Protein AF-A0A7M3X281-F1 (afdb_monomer)

pLDDT: mean 80.98, std 9.71, range [52.19, 94.44]

Radius of gyration: 20.75 Å; Cα contacts (8 Å, |Δi|>4): 125; chains: 1; bounding box: 42×27×62 Å

Nearest PDB structures (foldseek):
  7b9s-assembly1_S  TM=4.148E-01  e=9.083E+00  Mycobacterium xenopi RIVM700367

Structure (mmCIF, N/CA/C/O backbone):
data_AF-A0A7M3X281-F1
#
_entry.id   AF-A0A7M3X281-F1
#
loop_
_atom_site.group_PDB
_atom_site.id
_atom_site.type_symbol
_atom_site.label_atom_id
_atom_site.label_alt_id
_atom_site.label_comp_id
_atom_site.label_asym_id
_atom_site.label_entity_id
_atom_site.label_seq_id
_atom_site.pdbx_PDB_ins_code
_atom_site.Cartn_x
_atom_site.Cartn_y
_atom_site.Cartn_z
_atom_site.occupancy
_atom_site.B_iso_or_equiv
_atom_site.auth_seq_id
_atom_site.auth_comp_id
_atom_site.auth_asym_id
_atom_site.auth_atom_id
_atom_site.pdbx_PDB_model_num
ATOM 1 N N . MET A 1 1 ? -16.047 -14.632 39.070 1.00 52.19 1 MET A N 1
ATOM 2 C CA . MET A 1 1 ? -14.973 -15.616 39.317 1.00 52.19 1 MET A CA 1
ATOM 3 C C . MET A 1 1 ? -13.674 -14.844 39.456 1.00 52.19 1 MET A C 1
ATOM 5 O O . MET A 1 1 ? -13.232 -14.261 38.476 1.00 52.19 1 MET A O 1
ATOM 9 N N . GLU A 1 2 ? -13.119 -14.743 40.663 1.00 58.47 2 GLU A N 1
ATOM 10 C CA . GLU A 1 2 ? -11.804 -14.122 40.860 1.00 58.47 2 GLU A CA 1
ATOM 11 C C . GLU A 1 2 ? -10.722 -15.086 40.363 1.00 58.47 2 GLU A C 1
ATOM 13 O O . GLU A 1 2 ? -10.470 -16.127 40.968 1.00 58.47 2 GLU A O 1
ATOM 18 N N . ILE A 1 3 ? -10.111 -14.772 39.219 1.00 62.22 3 ILE A N 1
ATOM 19 C CA . ILE A 1 3 ? -8.989 -15.546 38.685 1.00 62.22 3 ILE A CA 1
ATOM 20 C C . ILE A 1 3 ? -7.731 -15.084 39.425 1.00 62.22 3 ILE A C 1
ATOM 22 O O . ILE A 1 3 ? -7.112 -14.080 39.075 1.00 62.22 3 ILE A O 1
ATOM 26 N N . ARG A 1 4 ? -7.355 -15.809 40.480 1.00 65.50 4 ARG A N 1
ATOM 27 C CA . ARG A 1 4 ? -6.130 -15.550 41.245 1.00 65.50 4 ARG A CA 1
ATOM 28 C C . ARG A 1 4 ? -4.947 -16.227 40.545 1.00 65.50 4 ARG A C 1
ATOM 30 O O . ARG A 1 4 ? -4.559 -17.336 40.893 1.00 65.50 4 ARG A O 1
ATOM 37 N N . SER A 1 5 ? -4.416 -15.581 39.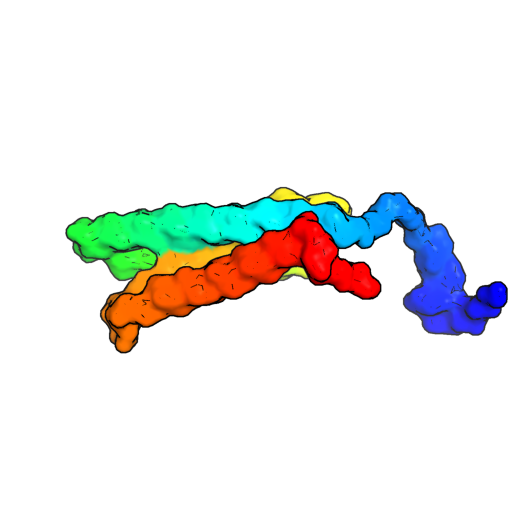507 1.00 67.25 5 SER A N 1
ATOM 38 C CA . SER A 1 5 ? -3.256 -16.068 38.749 1.00 67.25 5 SER A CA 1
ATOM 39 C C . SER A 1 5 ? -1.999 -15.269 39.095 1.00 67.25 5 SER A C 1
ATOM 41 O O . SER A 1 5 ? -2.018 -14.040 39.064 1.00 67.25 5 SER A O 1
ATOM 43 N N . SER A 1 6 ? -0.892 -15.960 39.390 1.00 77.62 6 SER A N 1
ATOM 44 C CA . SER A 1 6 ? 0.435 -15.345 39.581 1.00 77.62 6 SER A CA 1
ATOM 45 C C . SER A 1 6 ? 1.070 -14.864 38.269 1.00 77.62 6 SER A C 1
ATOM 47 O O . SER A 1 6 ? 2.150 -14.279 38.293 1.00 77.62 6 SER A O 1
ATOM 49 N N . ASN A 1 7 ? 0.427 -15.104 37.119 1.00 81.25 7 ASN A N 1
ATOM 50 C CA . ASN A 1 7 ? 0.897 -14.610 35.830 1.00 81.25 7 ASN A CA 1
ATOM 51 C C . ASN A 1 7 ? 0.572 -13.105 35.696 1.00 81.25 7 ASN A C 1
ATOM 53 O O . ASN A 1 7 ? -0.610 -12.750 35.677 1.00 81.25 7 ASN A O 1
ATOM 57 N N . PRO A 1 8 ? 1.578 -12.219 35.554 1.00 72.62 8 PRO A N 1
ATOM 58 C CA . PRO A 1 8 ? 1.375 -10.770 35.475 1.00 72.62 8 PRO A CA 1
ATOM 59 C C . PRO A 1 8 ? 0.463 -10.325 34.318 1.00 72.62 8 PRO A C 1
ATOM 61 O O . PRO A 1 8 ? -0.177 -9.283 34.435 1.00 72.62 8 PRO A O 1
ATOM 64 N N . VAL A 1 9 ? 0.338 -11.119 33.247 1.00 70.69 9 VAL A N 1
ATOM 65 C CA . VAL A 1 9 ? -0.564 -10.851 32.108 1.00 70.69 9 VAL A CA 1
ATOM 66 C C . VAL A 1 9 ? -2.012 -11.265 32.398 1.00 70.69 9 VAL A C 1
ATOM 68 O O . VAL A 1 9 ? -2.949 -10.649 31.904 1.00 70.69 9 VAL A O 1
ATOM 71 N N . LEU A 1 10 ? -2.222 -12.295 33.220 1.00 74.94 10 LEU A N 1
ATOM 72 C CA . LEU A 1 10 ? -3.559 -12.810 33.551 1.00 74.94 10 LEU A CA 1
ATOM 73 C C . LEU A 1 10 ? -4.084 -12.272 34.889 1.00 74.94 10 LEU A C 1
ATOM 75 O O . LEU A 1 10 ? -5.133 -12.705 35.363 1.00 74.94 10 LEU A O 1
ATOM 79 N N . ASN A 1 11 ? -3.359 -11.338 35.506 1.00 76.81 11 ASN A N 1
ATOM 80 C CA . ASN A 1 11 ? -3.724 -10.751 36.784 1.00 76.81 11 ASN A CA 1
ATOM 81 C C . ASN A 1 11 ? -4.925 -9.805 36.620 1.00 76.81 11 ASN A C 1
ATOM 83 O O . ASN A 1 11 ? -4.992 -9.003 35.692 1.00 76.81 11 ASN A O 1
ATOM 87 N N . GLN A 1 12 ? -5.856 -9.839 37.566 1.00 70.12 12 GLN A N 1
ATOM 88 C CA . GLN A 1 12 ? -7.033 -8.973 37.610 1.00 70.12 12 GLN A CA 1
ATOM 89 C C . GLN A 1 12 ? -6.675 -7.476 37.558 1.00 70.12 12 GLN A C 1
ATOM 91 O O . GLN A 1 12 ? -7.411 -6.699 36.958 1.00 70.12 12 GLN A O 1
ATOM 96 N N . LYS A 1 13 ? -5.505 -7.081 38.089 1.00 69.62 13 LYS A N 1
ATOM 97 C CA . LYS A 1 13 ? -4.972 -5.709 37.972 1.00 69.62 13 LYS A CA 1
ATOM 98 C C . LYS A 1 13 ? -4.649 -5.295 36.530 1.00 69.62 13 LYS A C 1
ATOM 100 O O . LYS A 1 13 ? -4.748 -4.118 36.200 1.00 69.62 13 LYS A O 1
ATOM 105 N N . PHE A 1 14 ? -4.237 -6.232 35.674 1.00 70.44 14 PHE A N 1
ATOM 106 C CA . PHE A 1 14 ? -4.024 -5.977 34.246 1.00 70.44 14 PHE A CA 1
ATOM 107 C C . PHE A 1 14 ? -5.372 -5.745 33.554 1.00 70.44 14 PHE A C 1
ATOM 109 O O . PHE A 1 14 ? -5.551 -4.735 32.881 1.00 70.44 14 PHE A 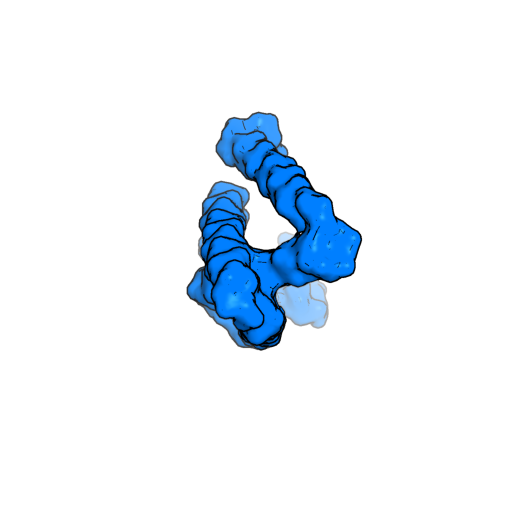O 1
ATOM 116 N N . TRP A 1 15 ? -6.356 -6.608 33.826 1.00 70.81 15 TRP A N 1
ATOM 117 C CA . TRP A 1 15 ? -7.711 -6.489 33.280 1.00 70.81 15 TRP A CA 1
ATOM 118 C C . TRP A 1 15 ? -8.463 -5.241 33.758 1.00 70.81 15 TRP A C 1
ATOM 120 O O . TRP A 1 15 ? -9.201 -4.649 32.979 1.00 70.81 15 TRP A O 1
ATOM 130 N N . SER A 1 16 ? -8.255 -4.795 35.000 1.00 70.00 16 SER A N 1
ATOM 131 C CA . SER A 1 16 ? -8.882 -3.576 35.531 1.00 70.00 16 SER A CA 1
ATOM 132 C C . SER A 1 16 ? -8.260 -2.281 34.997 1.00 70.00 16 SER A C 1
ATOM 134 O O . SER A 1 16 ? -8.905 -1.241 35.042 1.00 70.00 16 SER A O 1
ATOM 136 N N . ASN A 1 17 ? -7.014 -2.329 34.506 1.00 67.38 17 ASN A N 1
ATOM 137 C CA . ASN A 1 17 ? -6.343 -1.198 33.852 1.00 67.38 17 ASN A CA 1
ATOM 138 C C . ASN A 1 17 ? -6.683 -1.079 32.356 1.00 67.38 17 ASN A C 1
ATOM 140 O O . ASN A 1 17 ? -6.296 -0.102 31.715 1.00 67.38 17 ASN A O 1
ATOM 144 N N . LEU A 1 18 ? -7.408 -2.046 31.785 1.00 63.75 18 LEU A N 1
ATOM 145 C CA . LEU A 1 18 ? -7.956 -1.940 30.437 1.00 63.75 18 LEU A CA 1
ATOM 146 C C . LEU A 1 18 ? -9.198 -1.045 30.484 1.00 63.75 18 LEU A C 1
ATOM 148 O O . LEU A 1 18 ? -10.330 -1.517 30.572 1.00 63.75 18 LEU A O 1
ATOM 152 N N . THR A 1 19 ? -8.990 0.269 30.444 1.00 59.91 19 THR A N 1
ATOM 153 C CA . THR A 1 19 ? -10.063 1.252 30.270 1.00 59.91 19 THR A CA 1
ATOM 154 C C . THR A 1 19 ? -10.773 0.947 28.947 1.00 59.91 19 THR A C 1
ATOM 156 O O . THR A 1 19 ? -10.235 1.193 27.870 1.00 59.91 19 THR A O 1
ATOM 159 N N . GLY A 1 20 ? -11.956 0.332 29.019 1.00 56.56 20 GLY A N 1
ATOM 160 C CA . GLY A 1 20 ? -12.683 -0.270 27.892 1.00 56.56 20 GLY A CA 1
ATOM 161 C C . GLY A 1 20 ? -13.284 0.703 26.870 1.00 56.56 20 GLY A C 1
ATOM 162 O O . GLY A 1 20 ? -14.362 0.426 26.348 1.00 56.56 20 GLY A O 1
ATOM 163 N N . THR A 1 21 ? -12.627 1.826 26.588 1.00 55.50 21 THR A N 1
ATOM 164 C CA . THR A 1 21 ? -13.138 2.869 25.688 1.00 55.50 21 THR A CA 1
ATOM 165 C C . THR A 1 21 ? -12.845 2.577 24.213 1.00 55.50 21 THR A C 1
ATOM 167 O O . THR A 1 21 ? -13.677 2.865 23.361 1.00 55.50 21 THR A O 1
ATOM 170 N N . GLU A 1 22 ? -11.728 1.929 23.881 1.00 60.03 22 GLU A N 1
ATOM 171 C CA . GLU A 1 22 ? -11.356 1.649 22.483 1.00 60.03 22 GLU A CA 1
ATOM 172 C C . GLU A 1 22 ? -11.748 0.217 22.087 1.00 60.03 22 GLU A C 1
ATOM 174 O O . GLU A 1 22 ? -10.905 -0.654 21.863 1.00 60.03 22 GLU A O 1
ATOM 179 N N . ARG A 1 23 ? -13.056 -0.065 22.028 1.00 66.50 23 ARG A N 1
ATOM 180 C CA . ARG A 1 23 ? -13.539 -1.313 21.419 1.00 66.50 23 ARG A CA 1
ATOM 181 C C . ARG A 1 23 ? -13.344 -1.224 19.907 1.00 66.50 23 ARG A C 1
ATOM 183 O O . ARG A 1 23 ? -13.968 -0.399 19.245 1.00 66.50 23 ARG A O 1
ATOM 190 N N . MET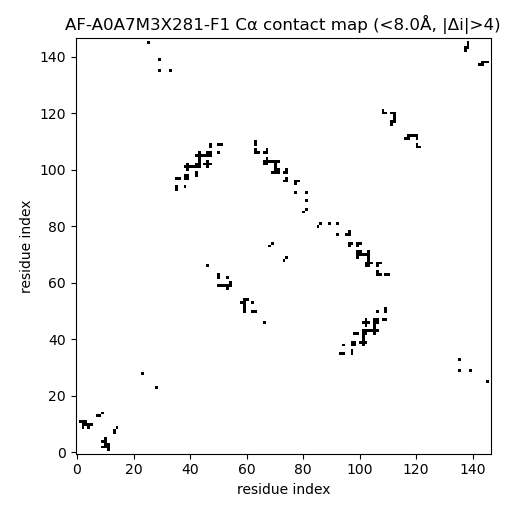 A 1 24 ? -12.487 -2.084 19.357 1.00 72.56 24 MET A N 1
ATOM 191 C CA . MET A 1 24 ? -12.285 -2.203 17.913 1.00 72.56 24 MET A CA 1
ATOM 192 C C . MET A 1 24 ? -13.597 -2.644 17.255 1.00 72.56 24 MET A C 1
ATOM 194 O O . MET A 1 24 ? -14.012 -3.793 17.384 1.00 72.56 24 MET A O 1
ATOM 198 N N . THR A 1 25 ? -14.276 -1.722 16.573 1.00 85.12 25 THR A N 1
ATOM 199 C CA . THR A 1 25 ? -15.475 -2.052 15.800 1.00 85.12 25 THR A CA 1
ATOM 200 C C . THR A 1 25 ? -15.070 -2.594 14.432 1.00 85.12 25 THR A C 1
ATOM 202 O O . THR A 1 25 ? -14.081 -2.154 13.832 1.00 85.12 25 THR A O 1
ATOM 205 N N . VAL A 1 26 ? -15.845 -3.546 13.912 1.00 82.94 26 VAL A N 1
ATOM 206 C CA . VAL A 1 26 ? -15.670 -4.047 12.539 1.00 82.94 26 VAL A CA 1
ATOM 207 C C . VAL A 1 26 ? -15.776 -2.891 11.543 1.00 82.94 26 VAL A C 1
ATOM 209 O O . VAL A 1 26 ? -14.933 -2.743 10.665 1.00 82.94 26 VAL A O 1
ATOM 212 N N . GLU A 1 27 ? -16.764 -2.017 11.729 1.00 83.25 27 GLU A N 1
ATOM 213 C CA . GLU A 1 27 ? -16.997 -0.857 10.866 1.00 83.25 27 GLU A CA 1
ATOM 214 C C . GLU A 1 27 ? -15.834 0.147 10.909 1.00 83.25 27 GLU A C 1
ATOM 216 O O . GLU A 1 27 ? -15.369 0.618 9.869 1.00 83.25 27 GLU A O 1
ATOM 221 N N . GLY A 1 28 ? -15.281 0.407 12.099 1.00 84.81 28 GLY A N 1
ATOM 222 C CA . GLY A 1 28 ? -14.096 1.249 12.260 1.00 84.81 28 GLY A CA 1
ATOM 223 C C . GLY A 1 28 ? -12.855 0.645 11.603 1.00 84.81 28 GLY A C 1
ATOM 224 O O . GLY A 1 28 ? -12.076 1.363 10.974 1.00 84.81 28 GLY A O 1
ATOM 225 N N . SER A 1 29 ? -12.691 -0.674 11.699 1.00 86.81 29 SER A N 1
ATOM 226 C CA . SER A 1 29 ? -11.607 -1.409 11.040 1.00 86.81 29 SER A CA 1
ATOM 227 C C . SER A 1 29 ? -11.727 -1.346 9.519 1.00 86.81 29 SER A C 1
ATOM 229 O O . SER A 1 29 ? -10.755 -1.004 8.849 1.00 86.81 29 SER A O 1
ATOM 231 N N . MET A 1 30 ? -12.925 -1.566 8.967 1.00 86.69 30 MET A N 1
ATOM 232 C CA . MET A 1 30 ? -13.162 -1.478 7.522 1.00 86.69 30 MET A CA 1
ATOM 233 C C . MET A 1 30 ? -12.894 -0.077 6.968 1.00 86.69 30 MET A C 1
ATOM 235 O O . MET A 1 30 ? -12.305 0.055 5.893 1.00 86.69 30 MET A O 1
ATOM 239 N N . ARG A 1 31 ? -13.267 0.982 7.699 1.00 88.56 31 ARG A N 1
ATOM 240 C CA . ARG A 1 31 ? -12.969 2.360 7.279 1.00 88.56 31 ARG A CA 1
ATOM 241 C C . ARG A 1 31 ? -11.464 2.629 7.239 1.00 88.56 31 ARG A C 1
ATOM 243 O O . ARG A 1 31 ? -10.980 3.253 6.300 1.00 88.56 31 ARG A O 1
ATOM 250 N N . LYS A 1 32 ? -10.719 2.143 8.238 1.00 88.81 32 LYS A N 1
ATOM 251 C CA . LYS A 1 32 ? -9.254 2.284 8.294 1.00 88.81 32 LYS A CA 1
ATOM 252 C C . LYS A 1 32 ? -8.562 1.500 7.177 1.00 88.81 32 LYS A C 1
ATOM 254 O O . LYS A 1 32 ? -7.671 2.053 6.543 1.00 88.81 32 LYS A O 1
ATOM 259 N N . ILE A 1 33 ? -8.992 0.263 6.909 1.00 90.25 33 ILE A N 1
ATOM 260 C CA . ILE A 1 33 ? -8.467 -0.556 5.803 1.00 90.25 33 ILE A CA 1
ATOM 261 C C . ILE A 1 33 ? -8.697 0.151 4.468 1.00 90.25 33 ILE A C 1
ATOM 263 O O . ILE A 1 33 ? -7.747 0.330 3.716 1.00 90.25 33 ILE A O 1
ATOM 267 N N . GLY A 1 34 ? -9.926 0.606 4.200 1.00 89.88 34 GLY A N 1
ATOM 268 C CA . GLY A 1 34 ? -10.252 1.304 2.954 1.00 89.88 34 GLY A CA 1
ATOM 269 C C . GLY A 1 34 ? -9.418 2.571 2.759 1.00 89.88 34 GLY A C 1
ATOM 270 O O . GLY A 1 34 ? -8.849 2.776 1.690 1.00 89.88 34 GLY A O 1
ATOM 271 N N . PHE A 1 35 ? -9.275 3.385 3.810 1.00 92.31 35 PHE A N 1
ATOM 272 C CA . PHE A 1 35 ? -8.450 4.591 3.761 1.00 92.31 35 PHE A CA 1
ATOM 273 C C . PHE A 1 35 ? -6.975 4.274 3.481 1.00 92.31 35 PHE A C 1
ATOM 275 O O . PHE A 1 35 ? -6.406 4.813 2.534 1.00 92.31 35 PHE A O 1
ATOM 282 N N . LEU A 1 36 ? -6.363 3.373 4.254 1.00 91.44 36 LEU A N 1
ATOM 283 C CA . LEU A 1 36 ? -4.947 3.034 4.089 1.00 91.44 36 LEU A CA 1
ATOM 284 C C . LEU A 1 36 ? -4.669 2.378 2.734 1.00 91.44 36 LEU A C 1
ATOM 286 O O . LEU A 1 36 ? -3.694 2.741 2.086 1.00 91.44 36 LEU A O 1
ATOM 290 N N . LEU A 1 37 ? -5.542 1.478 2.276 1.00 91.12 37 LEU A N 1
ATOM 291 C CA . LEU A 1 37 ? -5.408 0.828 0.973 1.00 91.12 37 LEU A CA 1
ATOM 292 C C . LEU A 1 37 ? -5.573 1.823 -0.182 1.00 91.12 37 LEU A C 1
ATOM 294 O O . LEU A 1 37 ? -4.834 1.763 -1.156 1.00 91.12 37 LEU A O 1
ATOM 298 N N . SER A 1 38 ? -6.497 2.782 -0.081 1.00 91.00 38 SER A N 1
ATOM 299 C CA . SER A 1 38 ? -6.598 3.836 -1.098 1.00 91.00 38 SER A CA 1
ATOM 300 C C . SER A 1 38 ? -5.316 4.672 -1.174 1.00 91.00 38 SER A C 1
ATOM 302 O O . SER A 1 38 ? -4.849 5.000 -2.263 1.00 91.00 38 SER A O 1
ATOM 304 N N . LEU A 1 39 ? -4.703 4.955 -0.022 1.00 93.19 39 LEU A N 1
ATOM 305 C CA . LEU A 1 39 ? -3.482 5.742 0.074 1.00 93.19 39 LEU A CA 1
ATOM 306 C C . LEU A 1 39 ? -2.275 5.008 -0.532 1.00 93.19 39 LEU A C 1
ATOM 308 O O . LEU A 1 39 ? -1.509 5.619 -1.278 1.00 93.19 39 LEU A O 1
ATOM 312 N N . THR A 1 40 ? -2.121 3.706 -0.256 1.00 91.69 40 THR A N 1
ATOM 313 C CA . THR A 1 40 ? -1.041 2.892 -0.841 1.00 91.69 40 THR A CA 1
ATOM 314 C C . THR A 1 40 ? -1.170 2.819 -2.359 1.00 91.69 40 THR A C 1
ATOM 316 O O . THR A 1 40 ? -0.181 2.994 -3.065 1.00 91.69 40 THR A O 1
ATOM 319 N N . VAL A 1 41 ? -2.387 2.618 -2.871 1.00 90.75 41 VAL A N 1
ATOM 320 C CA . VAL A 1 41 ? -2.658 2.483 -4.309 1.00 90.75 41 VAL A CA 1
ATOM 321 C C . VAL A 1 41 ? -2.404 3.789 -5.047 1.00 90.75 41 VAL A C 1
ATOM 323 O O . VAL A 1 41 ? -1.732 3.787 -6.075 1.00 90.75 41 VAL A O 1
ATOM 326 N N . LEU A 1 42 ? -2.890 4.913 -4.516 1.00 91.75 42 LEU A N 1
ATOM 327 C CA . LEU A 1 42 ? -2.629 6.228 -5.101 1.00 91.75 42 LEU A CA 1
ATOM 328 C C . LEU A 1 42 ? -1.128 6.526 -5.137 1.00 91.75 42 LEU A C 1
ATOM 330 O O . LEU A 1 42 ? -0.614 6.963 -6.163 1.00 91.75 42 LEU A O 1
ATOM 334 N N . SER A 1 43 ? -0.417 6.234 -4.046 1.00 90.19 43 SER A N 1
ATOM 335 C CA . SER A 1 43 ? 1.034 6.410 -3.975 1.00 90.19 43 SER A CA 1
ATOM 336 C C . SER A 1 43 ? 1.780 5.526 -4.984 1.00 90.19 43 SER A C 1
ATOM 338 O O . SER A 1 43 ? 2.672 6.004 -5.687 1.00 90.19 43 SER A O 1
ATOM 340 N N . ALA A 1 44 ? 1.370 4.262 -5.125 1.00 87.69 44 ALA A N 1
ATOM 341 C CA . ALA A 1 44 ? 1.951 3.332 -6.090 1.00 87.69 44 ALA A CA 1
ATOM 342 C C . ALA A 1 44 ? 1.736 3.780 -7.539 1.00 87.69 44 ALA A C 1
ATOM 344 O O . ALA A 1 44 ? 2.679 3.758 -8.328 1.00 87.69 44 ALA A O 1
ATOM 345 N N . LEU A 1 45 ? 0.533 4.252 -7.880 1.00 87.19 45 LEU A N 1
ATOM 346 C CA . LEU A 1 45 ? 0.228 4.778 -9.213 1.00 87.19 45 LEU A CA 1
ATOM 347 C C . LEU A 1 45 ? 1.041 6.038 -9.527 1.00 87.19 45 LEU A C 1
ATOM 349 O O . LEU A 1 45 ? 1.622 6.134 -10.605 1.00 87.19 45 LEU A O 1
ATOM 353 N N . VAL A 1 46 ? 1.122 6.985 -8.587 1.00 87.62 46 VAL A N 1
ATOM 354 C CA . VAL A 1 46 ? 1.925 8.208 -8.758 1.00 87.62 46 VAL A CA 1
ATOM 355 C C . VAL A 1 46 ? 3.396 7.856 -8.959 1.00 87.62 46 VAL A C 1
ATOM 357 O O . VAL A 1 46 ? 4.019 8.346 -9.898 1.00 87.62 46 VAL A O 1
ATOM 360 N N . SER A 1 47 ? 3.948 6.974 -8.124 1.00 84.75 47 SER A N 1
ATOM 361 C CA . SER A 1 47 ? 5.338 6.533 -8.248 1.00 84.75 47 SER A CA 1
ATOM 362 C C . SER A 1 47 ? 5.605 5.825 -9.579 1.00 84.75 47 SER A C 1
ATOM 364 O O . SER A 1 47 ? 6.607 6.127 -10.230 1.00 84.75 47 SER A O 1
ATOM 366 N N . ALA A 1 48 ? 4.692 4.961 -10.035 1.00 83.38 48 ALA A N 1
ATOM 367 C CA . ALA A 1 48 ? 4.805 4.296 -11.329 1.00 83.38 48 ALA A CA 1
ATOM 368 C C . ALA A 1 48 ? 4.789 5.304 -12.493 1.00 83.38 48 ALA A C 1
ATOM 370 O O . ALA A 1 48 ? 5.669 5.271 -13.347 1.00 83.38 48 ALA A O 1
ATOM 371 N N . VAL A 1 49 ? 3.866 6.271 -12.505 1.00 84.06 49 VAL A N 1
ATOM 372 C CA . VAL A 1 49 ? 3.817 7.303 -13.559 1.00 84.06 49 VAL A CA 1
ATOM 373 C C . VAL A 1 49 ? 5.086 8.160 -13.569 1.00 84.06 49 VAL A C 1
ATOM 375 O O . VAL A 1 49 ? 5.627 8.454 -14.636 1.00 84.06 49 VAL A O 1
ATOM 378 N N . LEU A 1 50 ? 5.595 8.553 -12.399 1.00 81.94 50 LEU A N 1
ATOM 379 C CA . LEU A 1 50 ? 6.838 9.323 -12.298 1.00 81.94 50 LEU A CA 1
ATOM 380 C C . LEU A 1 50 ? 8.041 8.527 -12.816 1.00 81.94 50 LEU A C 1
ATOM 382 O O . LEU A 1 50 ? 8.843 9.056 -13.583 1.00 81.94 50 LEU A O 1
ATOM 386 N N . CYS A 1 51 ? 8.137 7.249 -12.456 1.00 78.19 51 CYS A N 1
ATOM 387 C CA . CYS A 1 51 ? 9.208 6.376 -12.922 1.00 78.19 51 CYS A CA 1
ATOM 388 C C . CYS A 1 51 ? 9.104 6.087 -14.432 1.00 78.19 51 CYS A C 1
ATOM 390 O O . CYS A 1 51 ? 10.125 6.115 -15.111 1.00 78.19 51 CYS A O 1
ATOM 392 N N . MET A 1 52 ? 7.903 5.901 -14.996 1.00 77.31 52 MET A N 1
ATOM 393 C CA . MET A 1 52 ? 7.713 5.769 -16.452 1.00 77.31 52 MET A CA 1
ATOM 394 C C . MET A 1 52 ? 8.171 7.024 -17.203 1.00 77.31 52 MET A C 1
ATOM 396 O O . MET A 1 52 ? 8.866 6.926 -18.213 1.00 77.31 52 MET A O 1
ATOM 400 N N . ASN A 1 53 ? 7.832 8.213 -16.695 1.00 78.94 53 ASN A N 1
ATOM 401 C CA . ASN A 1 53 ? 8.324 9.466 -17.266 1.00 78.94 53 ASN A CA 1
ATOM 402 C C . ASN A 1 53 ? 9.853 9.562 -17.175 1.00 78.94 53 ASN A C 1
ATOM 404 O O . ASN A 1 53 ? 10.495 9.944 -18.149 1.00 78.94 53 ASN A O 1
ATOM 408 N N . ALA A 1 54 ? 10.458 9.178 -16.051 1.00 75.81 54 ALA A N 1
ATOM 409 C CA . ALA A 1 54 ? 11.911 9.188 -15.889 1.00 75.81 54 ALA A CA 1
ATOM 410 C C . ALA A 1 54 ? 12.632 8.217 -16.845 1.00 75.81 54 ALA A C 1
ATOM 412 O O . ALA A 1 54 ? 13.683 8.559 -17.383 1.00 75.81 54 ALA A O 1
ATOM 413 N N . VAL A 1 55 ? 12.052 7.042 -17.113 1.00 74.50 55 VAL A N 1
ATOM 414 C CA . VAL A 1 55 ? 12.575 6.083 -18.104 1.00 74.50 55 VAL A CA 1
ATOM 415 C C . VAL A 1 55 ? 12.600 6.698 -19.506 1.00 74.50 55 VAL A C 1
ATOM 417 O O . VAL A 1 55 ? 13.612 6.591 -20.192 1.00 74.50 55 VAL A O 1
ATOM 420 N N . ASN A 1 56 ? 11.546 7.417 -19.905 1.00 73.56 56 ASN A N 1
ATOM 421 C CA . ASN A 1 56 ? 11.489 8.084 -21.212 1.00 73.56 56 ASN A CA 1
ATOM 422 C C . ASN A 1 56 ? 12.513 9.225 -21.369 1.00 73.56 56 ASN A C 1
ATOM 424 O O . ASN A 1 56 ? 12.887 9.554 -22.490 1.00 73.56 56 ASN A O 1
ATOM 428 N N . ASN A 1 57 ? 12.977 9.815 -20.262 1.00 74.00 57 ASN A N 1
ATOM 429 C CA . ASN A 1 57 ? 13.970 10.895 -20.254 1.00 74.00 57 ASN A CA 1
ATOM 430 C C . ASN A 1 57 ? 15.428 10.395 -20.155 1.00 74.00 57 ASN A C 1
ATOM 432 O O . ASN A 1 57 ? 16.342 11.212 -20.152 1.00 74.00 57 ASN A O 1
ATOM 436 N N . GLY A 1 58 ? 15.662 9.077 -20.093 1.00 68.62 58 GLY A N 1
ATOM 437 C CA . GLY A 1 58 ? 17.005 8.478 -20.082 1.00 68.62 58 GLY A CA 1
ATOM 438 C C . GLY A 1 58 ? 17.622 8.234 -18.697 1.00 68.62 58 GLY A C 1
ATOM 439 O O . GLY A 1 58 ? 18.619 7.523 -18.612 1.00 68.62 58 GLY A O 1
ATOM 440 N N . ASP A 1 59 ? 16.996 8.709 -17.614 1.00 67.81 59 ASP A N 1
ATOM 441 C CA . ASP A 1 59 ? 17.495 8.587 -16.227 1.00 67.81 59 ASP A CA 1
ATOM 442 C C . ASP A 1 59 ? 16.716 7.563 -15.374 1.00 67.81 59 ASP A C 1
ATOM 444 O O . ASP A 1 59 ? 16.782 7.562 -14.141 1.00 67.81 59 ASP A O 1
ATOM 448 N N . GLY A 1 60 ? 15.967 6.656 -16.009 1.00 65.88 60 GLY A N 1
ATOM 449 C CA . GLY A 1 60 ? 15.058 5.723 -15.326 1.00 65.88 60 GLY A CA 1
ATOM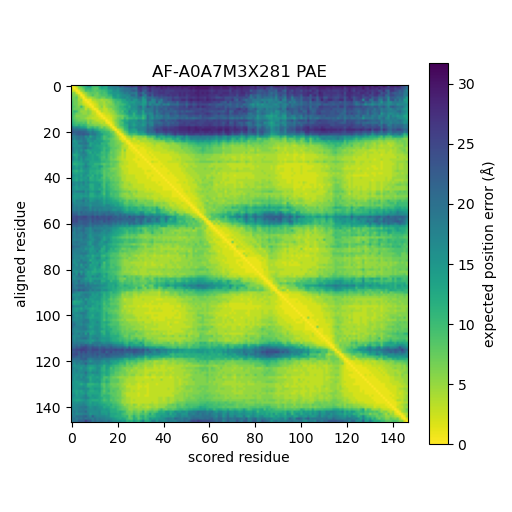 450 C C . GLY A 1 60 ? 15.694 4.916 -14.184 1.00 65.88 60 GLY A C 1
ATOM 451 O O . GLY A 1 60 ? 15.058 4.705 -13.152 1.00 65.88 60 GLY A O 1
ATOM 452 N N . GLY A 1 61 ? 16.966 4.525 -14.313 1.00 70.56 61 GLY A N 1
ATOM 453 C CA . GLY A 1 61 ? 17.672 3.738 -13.295 1.00 70.56 61 GLY A CA 1
ATOM 454 C C . GLY A 1 61 ? 17.891 4.475 -11.966 1.00 70.56 61 GLY A C 1
ATOM 455 O O . GLY A 1 61 ? 17.773 3.869 -10.896 1.00 70.56 61 GLY A O 1
ATOM 456 N N . LEU A 1 62 ? 18.160 5.784 -12.002 1.00 74.00 62 LEU A N 1
ATOM 457 C CA . LEU A 1 62 ? 18.390 6.575 -10.789 1.00 74.00 62 LEU A CA 1
ATOM 458 C C . LEU A 1 62 ? 17.079 6.830 -10.039 1.00 74.00 62 LEU A C 1
ATOM 460 O O . LEU A 1 62 ? 17.025 6.692 -8.820 1.00 74.00 62 LEU A O 1
ATOM 464 N N . TYR A 1 63 ? 16.004 7.138 -10.763 1.00 75.12 63 TYR A N 1
ATOM 465 C CA . TYR A 1 63 ? 14.696 7.370 -10.154 1.00 75.12 63 TYR A CA 1
ATOM 466 C C . TYR A 1 63 ? 14.114 6.090 -9.548 1.00 75.12 63 TYR A C 1
ATOM 468 O O . TYR A 1 63 ? 13.668 6.115 -8.403 1.00 75.12 63 TYR A O 1
ATOM 476 N N . ILE A 1 64 ? 14.182 4.959 -10.259 1.00 78.38 64 ILE A N 1
ATOM 477 C CA . ILE A 1 64 ? 13.688 3.672 -9.745 1.00 78.38 64 ILE A CA 1
ATOM 478 C C . ILE A 1 64 ? 14.445 3.277 -8.471 1.00 78.38 64 ILE A C 1
ATOM 480 O O . ILE A 1 64 ? 13.821 2.940 -7.465 1.00 78.38 64 ILE A O 1
ATOM 484 N N . SER A 1 65 ? 15.778 3.371 -8.472 1.00 80.12 65 SER A N 1
ATOM 485 C CA . SER A 1 65 ? 16.588 3.037 -7.293 1.00 80.12 65 SER A CA 1
ATOM 486 C C . SER A 1 65 ? 16.374 4.007 -6.125 1.00 80.12 65 SER A C 1
ATOM 488 O O . SER A 1 65 ? 16.295 3.560 -4.981 1.00 80.12 65 SER A O 1
ATOM 490 N N . ALA A 1 66 ? 16.206 5.306 -6.388 1.00 82.25 66 ALA A N 1
ATOM 491 C CA . ALA A 1 66 ? 15.924 6.304 -5.358 1.00 82.25 66 ALA A CA 1
ATOM 492 C C . ALA A 1 66 ? 14.548 6.096 -4.705 1.00 82.25 66 ALA A C 1
ATOM 494 O O . ALA A 1 66 ? 14.458 6.047 -3.478 1.00 82.25 66 ALA A O 1
ATOM 495 N N . PHE A 1 67 ? 13.481 5.922 -5.496 1.00 82.38 67 PHE A N 1
ATOM 496 C CA . PHE A 1 67 ? 12.136 5.666 -4.967 1.00 82.38 67 PHE A CA 1
ATOM 497 C C . PHE A 1 67 ? 12.055 4.327 -4.231 1.00 82.38 67 PHE A C 1
ATOM 499 O O . PHE A 1 67 ? 11.444 4.253 -3.167 1.00 82.38 67 PHE A O 1
ATOM 506 N N . MET A 1 68 ? 12.721 3.290 -4.743 1.00 84.06 68 MET A N 1
ATOM 507 C CA . MET A 1 68 ? 12.795 1.993 -4.078 1.00 84.06 68 MET A CA 1
ATOM 508 C C . MET A 1 68 ? 13.568 2.083 -2.753 1.00 84.06 68 MET A C 1
ATOM 510 O O . MET A 1 68 ? 13.107 1.572 -1.735 1.00 84.06 68 MET A O 1
ATOM 514 N N . GLY A 1 69 ? 14.712 2.773 -2.739 1.00 85.56 69 GLY A N 1
ATOM 515 C CA . GLY A 1 69 ? 15.528 2.965 -1.542 1.00 85.56 69 GLY A CA 1
ATOM 516 C C . GLY A 1 69 ? 14.799 3.759 -0.460 1.00 85.56 69 GLY A C 1
ATOM 517 O O . GLY A 1 69 ? 14.724 3.309 0.680 1.00 85.56 69 GLY A O 1
ATOM 518 N N . ILE A 1 70 ? 14.210 4.903 -0.817 1.00 86.94 70 ILE A N 1
ATOM 519 C CA . ILE A 1 70 ? 13.448 5.744 0.118 1.00 86.94 70 ILE A CA 1
ATOM 520 C C . ILE A 1 70 ? 12.191 5.014 0.597 1.00 86.94 70 ILE A C 1
ATOM 522 O O . ILE A 1 70 ? 11.886 5.049 1.788 1.00 86.94 70 ILE A O 1
ATOM 526 N N . GLY A 1 71 ? 11.486 4.329 -0.303 1.00 86.50 71 GLY A N 1
ATOM 527 C CA . GLY A 1 71 ? 10.271 3.593 0.017 1.00 86.50 71 GLY A CA 1
ATOM 528 C C . GLY A 1 71 ? 10.524 2.428 0.977 1.00 86.50 71 GLY A C 1
ATOM 529 O O . GLY A 1 71 ? 9.926 2.392 2.049 1.00 86.50 71 GLY A O 1
ATOM 530 N N . PHE A 1 72 ? 11.456 1.521 0.657 1.00 88.31 72 PHE A N 1
ATOM 531 C CA . PHE A 1 72 ? 11.745 0.362 1.511 1.00 88.31 72 PHE A CA 1
ATOM 532 C C . PHE A 1 72 ? 12.461 0.740 2.807 1.00 88.31 72 PHE A C 1
ATOM 534 O O . PHE A 1 72 ? 12.047 0.292 3.874 1.00 88.31 72 PHE A O 1
ATOM 541 N N . LEU A 1 73 ? 13.516 1.565 2.759 1.00 90.44 73 LEU A N 1
ATOM 542 C CA . LEU A 1 73 ? 14.227 1.953 3.985 1.00 90.44 73 LEU A CA 1
ATOM 543 C C . LEU A 1 73 ? 13.358 2.857 4.857 1.00 90.44 73 LEU A C 1
ATOM 545 O O . LEU A 1 73 ? 13.289 2.655 6.068 1.00 90.44 73 LEU A O 1
ATOM 549 N N . GLY A 1 74 ? 12.659 3.822 4.256 1.00 88.31 74 GLY A N 1
ATOM 550 C CA . GLY A 1 74 ? 11.739 4.699 4.974 1.00 88.31 74 GLY A CA 1
ATOM 551 C C . GLY A 1 74 ? 10.579 3.922 5.592 1.00 88.31 74 GLY A C 1
ATOM 552 O O . GLY A 1 74 ? 10.302 4.086 6.780 1.00 88.31 74 GLY A O 1
ATOM 553 N N . GLY A 1 75 ? 9.942 3.031 4.826 1.00 88.31 75 GLY A N 1
ATOM 554 C CA . GLY A 1 75 ? 8.878 2.150 5.312 1.00 88.31 75 GLY A CA 1
ATOM 555 C C . GLY A 1 75 ? 9.351 1.257 6.458 1.00 88.31 75 GLY A C 1
ATOM 556 O O . GLY A 1 75 ? 8.716 1.215 7.513 1.00 88.31 75 GLY A O 1
ATOM 557 N N . PHE A 1 76 ? 10.519 0.629 6.313 1.00 90.50 76 PHE A N 1
ATOM 558 C CA . PHE A 1 76 ? 11.111 -0.229 7.338 1.00 90.50 76 PHE A CA 1
ATOM 559 C C . PHE A 1 76 ? 11.402 0.520 8.645 1.00 90.50 76 PHE A C 1
ATOM 561 O O . PHE A 1 76 ? 11.043 0.045 9.723 1.00 90.50 76 PHE A O 1
ATOM 568 N N . ILE A 1 77 ? 11.989 1.719 8.572 1.00 90.81 77 ILE A N 1
ATOM 569 C CA . ILE A 1 77 ? 12.255 2.547 9.759 1.00 90.81 77 ILE A CA 1
ATOM 570 C C . ILE A 1 77 ? 10.943 2.933 10.449 1.00 90.81 77 ILE A C 1
ATOM 572 O O . ILE A 1 77 ? 10.830 2.805 11.669 1.00 90.81 77 ILE A O 1
ATOM 576 N N . VAL A 1 78 ? 9.929 3.358 9.688 1.00 88.94 78 VAL A N 1
ATOM 577 C CA . VAL A 1 78 ? 8.619 3.715 10.252 1.00 88.94 78 VAL A CA 1
ATOM 578 C C . VAL A 1 78 ? 7.959 2.499 10.910 1.00 88.94 78 VAL A C 1
ATOM 580 O O . VAL A 1 78 ? 7.421 2.626 12.013 1.00 88.94 78 VAL A O 1
ATOM 583 N N . ALA A 1 79 ? 8.054 1.312 10.306 1.00 87.62 79 ALA A N 1
ATOM 584 C CA . ALA A 1 79 ? 7.550 0.072 10.890 1.00 87.62 79 ALA A CA 1
ATOM 585 C C . ALA A 1 79 ? 8.244 -0.261 12.223 1.00 87.62 79 ALA A C 1
ATOM 587 O O . ALA A 1 79 ? 7.568 -0.559 13.212 1.00 87.62 79 ALA A O 1
ATOM 588 N N . LEU A 1 80 ? 9.576 -0.142 12.289 1.00 88.62 80 LEU A N 1
ATOM 589 C CA . LEU A 1 80 ? 10.329 -0.310 13.536 1.00 88.62 80 LEU A CA 1
ATOM 590 C C . LEU A 1 80 ? 9.884 0.704 14.598 1.00 88.62 80 LEU A C 1
ATOM 592 O O . LEU A 1 80 ? 9.599 0.321 15.735 1.00 88.62 80 LEU A O 1
ATOM 596 N N . CYS A 1 81 ? 9.754 1.982 14.234 1.00 87.06 81 CYS A N 1
ATOM 597 C CA . CYS A 1 81 ? 9.272 3.020 15.142 1.00 87.06 81 CYS A CA 1
ATOM 598 C C . CYS A 1 81 ? 7.893 2.679 15.721 1.00 87.06 81 CYS A C 1
ATOM 600 O O . CYS A 1 81 ? 7.701 2.782 16.932 1.00 87.06 81 CYS A O 1
ATOM 602 N N . ILE A 1 82 ? 6.942 2.227 14.899 1.00 87.69 82 ILE A N 1
ATOM 603 C CA . ILE A 1 82 ? 5.594 1.861 15.358 1.00 87.69 82 ILE A CA 1
ATOM 604 C C . ILE A 1 82 ? 5.645 0.685 16.347 1.00 87.69 82 ILE A C 1
ATOM 606 O O . ILE A 1 82 ? 4.966 0.728 17.378 1.00 87.69 82 ILE A O 1
ATOM 610 N N . MET A 1 83 ? 6.467 -0.335 16.073 1.00 84.75 83 MET A N 1
ATOM 611 C CA . MET A 1 83 ? 6.584 -1.521 16.930 1.00 84.75 83 MET A CA 1
ATOM 612 C C . MET A 1 83 ? 7.153 -1.204 18.318 1.00 84.75 83 MET A C 1
ATOM 614 O O . MET A 1 83 ? 6.645 -1.727 19.316 1.00 84.75 83 MET A O 1
ATOM 618 N N . PHE A 1 84 ? 8.172 -0.342 18.393 1.00 86.62 84 PHE A N 1
ATOM 619 C CA . PHE A 1 84 ? 8.842 -0.018 19.655 1.00 86.62 84 PHE A CA 1
ATOM 620 C C . PHE A 1 84 ? 8.159 1.105 20.440 1.00 86.62 84 PHE A C 1
ATOM 622 O O . PHE A 1 84 ? 8.044 1.009 21.659 1.00 86.62 84 PHE A O 1
ATOM 629 N N . ILE A 1 85 ? 7.682 2.156 19.768 1.00 81.94 85 ILE A N 1
ATOM 630 C CA . ILE A 1 85 ? 7.145 3.352 20.437 1.00 81.94 85 ILE A CA 1
ATOM 631 C C . ILE A 1 85 ? 5.688 3.145 20.872 1.00 81.94 85 ILE A C 1
ATOM 633 O O . ILE A 1 85 ? 5.240 3.800 21.811 1.00 81.94 85 ILE A O 1
ATOM 637 N N . ARG A 1 86 ? 4.945 2.233 20.219 1.00 76.06 86 ARG A N 1
ATOM 638 C CA . ARG A 1 86 ? 3.515 1.948 20.474 1.00 76.06 86 ARG A CA 1
ATOM 639 C C . ARG A 1 86 ? 2.699 3.222 20.767 1.00 76.06 86 ARG A C 1
ATOM 641 O O . ARG A 1 86 ? 2.123 3.364 21.850 1.00 76.06 86 ARG A O 1
ATOM 648 N N . PRO A 1 87 ? 2.674 4.181 19.826 1.00 76.88 87 PRO A N 1
ATOM 649 C CA . PRO A 1 87 ? 2.049 5.477 20.049 1.00 76.88 87 PRO A CA 1
ATOM 650 C C . PRO A 1 87 ? 0.547 5.334 20.320 1.00 76.88 87 PRO A C 1
ATOM 652 O O . PRO A 1 87 ? -0.140 4.539 19.679 1.00 76.88 87 PRO A O 1
ATOM 655 N N . LYS A 1 88 ? 0.016 6.168 21.226 1.00 72.06 88 LYS A N 1
ATOM 656 C CA . LYS A 1 88 ? -1.422 6.193 21.560 1.00 72.06 88 LYS A CA 1
ATOM 657 C C . LYS A 1 88 ? -2.316 6.525 20.358 1.00 72.06 88 LYS A C 1
ATOM 659 O O . LYS A 1 88 ? -3.469 6.115 20.341 1.00 72.06 88 LYS A O 1
ATOM 664 N N . ASN A 1 89 ? -1.797 7.252 19.363 1.00 78.12 89 ASN A N 1
ATOM 665 C CA . ASN A 1 89 ? -2.520 7.571 18.134 1.00 78.12 89 ASN A CA 1
ATOM 666 C C . ASN A 1 89 ? -1.679 7.215 16.890 1.00 78.12 89 ASN A C 1
ATOM 668 O O . ASN A 1 89 ? -0.928 8.053 16.390 1.00 78.12 89 ASN A O 1
ATOM 672 N N . PRO A 1 90 ? -1.764 5.968 16.391 1.00 80.31 90 PRO A N 1
ATOM 673 C CA . PRO A 1 90 ? -0.905 5.489 15.308 1.00 80.31 90 PRO A CA 1
ATOM 674 C C . PRO A 1 90 ? -1.331 5.973 13.912 1.00 80.31 90 PRO A C 1
ATOM 676 O O . PRO A 1 90 ? -0.633 5.692 12.944 1.00 80.31 90 PRO A O 1
ATOM 679 N N . ALA A 1 91 ? -2.452 6.692 13.772 1.00 83.31 91 ALA A N 1
ATOM 680 C CA . ALA A 1 91 ? -3.048 6.997 12.468 1.00 83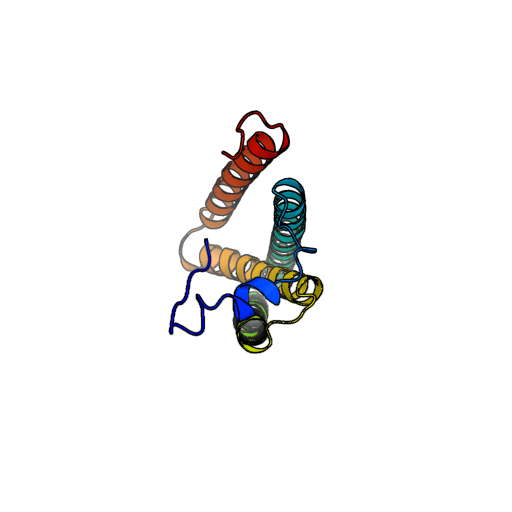.31 91 ALA A CA 1
ATOM 681 C C . ALA A 1 91 ? -2.096 7.736 11.508 1.00 83.31 91 ALA A C 1
ATOM 683 O O . ALA A 1 91 ? -1.964 7.327 10.358 1.00 83.31 91 ALA A O 1
ATOM 684 N N . ALA A 1 92 ? -1.395 8.767 11.992 1.00 85.69 92 ALA A N 1
ATOM 685 C CA . ALA A 1 92 ? -0.479 9.563 11.172 1.00 85.69 92 ALA A CA 1
ATOM 686 C C . ALA A 1 92 ? 0.754 8.763 10.712 1.00 85.69 92 ALA A C 1
ATOM 688 O O . ALA A 1 92 ? 1.161 8.849 9.552 1.00 85.69 92 ALA A O 1
ATOM 689 N N . LEU A 1 93 ? 1.322 7.940 11.602 1.00 87.00 93 LEU A N 1
ATOM 690 C CA . LEU A 1 93 ? 2.456 7.082 11.249 1.00 87.00 93 LEU A CA 1
ATOM 691 C C . LEU A 1 93 ? 2.040 5.989 10.261 1.00 87.00 93 LEU A C 1
ATOM 693 O O . LEU A 1 93 ? 2.783 5.702 9.331 1.00 87.00 93 LEU A O 1
ATOM 697 N N . MET A 1 94 ? 0.838 5.427 10.415 1.0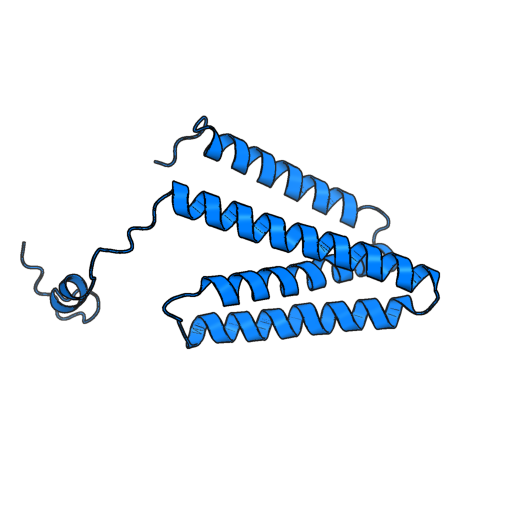0 87.50 94 MET A N 1
ATOM 698 C CA . MET A 1 94 ? 0.305 4.420 9.493 1.00 87.50 94 MET A CA 1
ATOM 699 C C . MET A 1 94 ? 0.034 4.997 8.100 1.00 87.50 94 MET A C 1
ATOM 701 O O . MET A 1 94 ? 0.312 4.328 7.109 1.00 87.50 94 MET A O 1
ATOM 705 N N . SER A 1 95 ? -0.464 6.235 7.994 1.00 90.69 95 SER A N 1
ATOM 706 C CA . SER A 1 95 ? -0.606 6.897 6.689 1.00 90.69 95 SER A CA 1
ATOM 707 C C . SER A 1 95 ? 0.745 7.185 6.036 1.00 90.69 95 SER A C 1
ATOM 709 O O . SER A 1 95 ? 0.897 6.983 4.837 1.00 90.69 95 SER A O 1
ATOM 711 N N . LEU A 1 96 ? 1.746 7.605 6.816 1.00 90.75 96 LEU A N 1
ATOM 712 C CA . LEU A 1 96 ? 3.093 7.822 6.288 1.00 90.75 96 LEU A CA 1
ATOM 713 C C . LEU A 1 96 ? 3.714 6.507 5.797 1.00 90.75 96 LEU A C 1
ATOM 715 O O . LEU A 1 96 ? 4.272 6.461 4.704 1.00 90.75 96 LEU A O 1
ATOM 719 N N . TYR A 1 97 ? 3.555 5.435 6.575 1.00 91.25 97 TYR A N 1
ATOM 720 C CA . TYR A 1 97 ? 3.979 4.090 6.199 1.00 91.25 97 TYR A CA 1
ATOM 721 C C . TYR A 1 97 ? 3.322 3.634 4.887 1.00 91.25 97 TYR A C 1
ATOM 723 O O . TYR A 1 97 ? 4.013 3.208 3.968 1.00 91.25 97 TYR A O 1
ATOM 731 N N . ALA A 1 98 ? 2.004 3.806 4.759 1.00 91.50 98 ALA A N 1
ATOM 732 C CA . ALA A 1 98 ? 1.263 3.459 3.549 1.00 91.50 98 ALA A CA 1
ATOM 733 C C . ALA A 1 98 ? 1.736 4.237 2.303 1.00 91.50 98 ALA A C 1
ATOM 735 O O . ALA A 1 98 ? 1.814 3.664 1.216 1.00 91.50 98 ALA A O 1
ATOM 736 N N . LEU A 1 99 ? 2.091 5.519 2.442 1.00 91.94 99 LEU A N 1
ATOM 737 C CA . LEU A 1 99 ? 2.664 6.292 1.335 1.00 91.94 99 LEU A CA 1
ATOM 738 C C . LEU A 1 99 ? 4.024 5.734 0.906 1.00 91.94 99 LEU A C 1
ATOM 740 O O . LEU A 1 99 ? 4.220 5.493 -0.284 1.00 91.94 99 LEU A O 1
ATOM 744 N N . LEU A 1 100 ? 4.928 5.504 1.861 1.00 91.12 100 LEU A N 1
ATOM 745 C CA . LEU A 1 100 ? 6.286 5.011 1.609 1.00 91.12 100 LEU A CA 1
ATOM 746 C C . LEU A 1 100 ? 6.277 3.632 0.939 1.00 91.12 100 LEU A C 1
ATOM 748 O O . LEU A 1 100 ? 6.894 3.456 -0.111 1.00 91.12 100 LEU A O 1
ATOM 752 N N . GLU A 1 101 ? 5.507 2.690 1.479 1.00 89.81 101 GLU A N 1
ATOM 753 C CA . GLU A 1 101 ? 5.344 1.357 0.888 1.00 89.81 101 GLU A CA 1
ATOM 754 C C . GLU A 1 101 ? 4.712 1.423 -0.505 1.00 89.81 101 GLU A C 1
ATOM 756 O O . GLU A 1 101 ? 5.165 0.751 -1.428 1.00 89.81 101 GLU A O 1
ATOM 761 N N . GLY A 1 102 ? 3.709 2.286 -0.703 1.00 88.88 102 GLY A N 1
ATOM 762 C CA . GLY A 1 102 ? 3.119 2.502 -2.023 1.00 88.88 102 GLY A CA 1
ATOM 763 C C . GLY A 1 102 ? 4.159 2.964 -3.049 1.00 88.88 102 GLY A C 1
ATOM 764 O O . GLY A 1 102 ? 4.235 2.400 -4.140 1.00 88.88 102 GLY A O 1
ATOM 765 N N . THR A 1 103 ? 5.027 3.917 -2.688 1.00 87.69 103 THR A N 1
ATOM 766 C CA . THR A 1 103 ? 6.111 4.355 -3.585 1.00 87.69 103 THR A CA 1
ATOM 767 C C . THR A 1 103 ? 7.129 3.253 -3.875 1.00 87.69 103 THR A C 1
ATOM 769 O O . THR A 1 103 ? 7.575 3.118 -5.014 1.00 87.69 103 THR A O 1
ATOM 772 N N . ALA A 1 104 ? 7.452 2.420 -2.881 1.00 87.62 104 ALA A N 1
ATOM 773 C CA . ALA A 1 104 ? 8.355 1.288 -3.060 1.00 87.62 104 ALA A CA 1
ATOM 774 C C . ALA A 1 104 ? 7.784 0.279 -4.068 1.00 87.62 104 ALA A C 1
ATOM 776 O O . ALA A 1 104 ? 8.483 -0.152 -4.985 1.00 87.62 104 ALA A O 1
ATOM 777 N N . LEU A 1 105 ? 6.495 -0.050 -3.932 1.00 86.12 105 LEU A N 1
ATOM 778 C CA . LEU A 1 105 ? 5.781 -0.981 -4.806 1.00 86.12 105 LEU A CA 1
ATOM 779 C C . LEU A 1 105 ? 5.667 -0.467 -6.247 1.00 86.12 105 LEU A C 1
ATOM 781 O O . LEU A 1 105 ? 5.834 -1.249 -7.184 1.00 86.12 105 LEU A O 1
ATOM 785 N N . GLY A 1 106 ? 5.416 0.833 -6.440 1.00 84.62 106 GLY A N 1
ATOM 786 C CA . GLY A 1 106 ? 5.366 1.452 -7.769 1.00 84.62 106 GLY A CA 1
ATOM 787 C C . GLY A 1 106 ? 6.705 1.356 -8.507 1.00 84.62 106 GLY A C 1
ATOM 788 O O . GLY A 1 106 ? 6.755 0.891 -9.647 1.00 84.62 106 GLY A O 1
ATOM 789 N N . ALA A 1 107 ? 7.803 1.707 -7.831 1.00 84.31 107 ALA A N 1
ATOM 790 C CA . ALA A 1 107 ? 9.152 1.593 -8.384 1.00 84.31 107 ALA A CA 1
ATOM 791 C C . ALA A 1 107 ? 9.567 0.130 -8.633 1.00 84.31 107 ALA A C 1
ATOM 793 O O . ALA A 1 107 ? 10.113 -0.190 -9.690 1.00 84.31 107 ALA A O 1
ATOM 794 N N . MET A 1 108 ? 9.262 -0.775 -7.694 1.00 83.56 108 MET A N 1
ATOM 795 C CA . MET A 1 108 ? 9.559 -2.205 -7.827 1.00 83.56 108 MET A CA 1
ATOM 796 C C . MET A 1 108 ? 8.814 -2.831 -9.014 1.00 83.56 1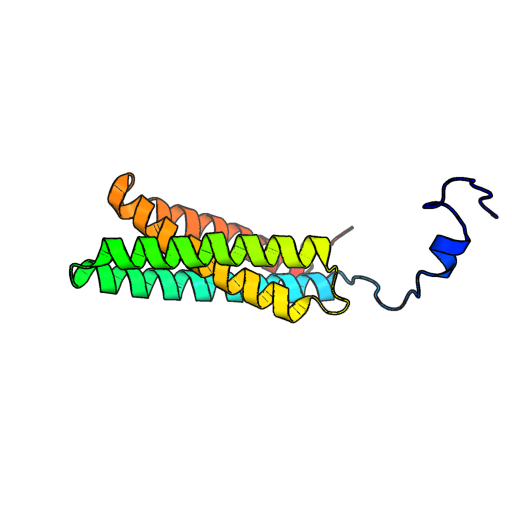08 MET A C 1
ATOM 798 O O . MET A 1 108 ? 9.403 -3.615 -9.758 1.00 83.56 108 MET A O 1
ATOM 802 N N . SER A 1 109 ? 7.544 -2.471 -9.222 1.00 83.31 109 SER A N 1
ATOM 803 C CA . SER A 1 109 ? 6.733 -2.996 -10.329 1.00 83.31 109 SER A CA 1
ATOM 804 C C . SER A 1 109 ? 7.369 -2.687 -11.688 1.00 83.31 109 SER A C 1
ATOM 806 O O . SER A 1 109 ? 7.478 -3.577 -12.527 1.00 83.31 109 SER A O 1
ATOM 808 N N . LEU A 1 110 ? 7.882 -1.466 -11.872 1.00 79.00 110 LEU A N 1
ATOM 809 C CA . LEU A 1 110 ? 8.583 -1.079 -13.100 1.00 79.00 110 LEU A CA 1
ATOM 810 C C . LEU A 1 110 ? 9.961 -1.721 -13.236 1.00 79.00 110 LEU A C 1
ATOM 812 O O . LEU A 1 110 ? 10.355 -2.090 -14.339 1.00 79.00 110 LEU A O 1
ATOM 816 N N . MET A 1 111 ? 10.692 -1.903 -12.134 1.00 78.50 111 MET A N 1
ATOM 817 C CA . MET A 1 111 ? 11.959 -2.636 -12.167 1.00 78.50 111 MET A CA 1
ATOM 818 C C . MET A 1 111 ? 11.758 -4.066 -12.696 1.00 78.50 111 MET A C 1
ATOM 820 O O . MET A 1 111 ? 12.532 -4.540 -13.529 1.00 78.50 111 MET A O 1
ATOM 824 N N . LEU A 1 112 ? 10.701 -4.748 -12.242 1.00 76.12 112 LEU A N 1
ATOM 825 C CA . LEU A 1 112 ? 10.353 -6.099 -12.695 1.00 76.12 112 LEU A CA 1
ATOM 826 C C . LEU A 1 112 ? 9.932 -6.124 -14.170 1.00 76.12 112 LEU A C 1
ATOM 828 O O . LEU A 1 112 ? 10.309 -7.047 -14.899 1.00 76.12 112 LEU A O 1
ATOM 832 N N . GLU A 1 113 ? 9.210 -5.093 -14.607 1.00 76.56 113 GLU A N 1
ATOM 833 C CA . GLU A 1 113 ? 8.774 -4.931 -15.994 1.00 76.56 113 GLU A CA 1
ATOM 834 C C . GLU A 1 113 ? 9.948 -4.704 -16.960 1.00 76.56 113 GLU A C 1
ATOM 836 O O . GLU A 1 113 ? 9.942 -5.239 -18.068 1.00 76.56 113 GLU A O 1
ATOM 841 N N . LEU A 1 114 ? 10.992 -3.993 -16.518 1.00 71.44 114 LEU A N 1
ATOM 842 C CA . LEU A 1 114 ? 12.209 -3.743 -17.298 1.00 71.44 114 LEU A CA 1
ATOM 843 C C . LEU A 1 114 ? 13.187 -4.929 -17.325 1.00 71.44 114 LEU A C 1
ATOM 845 O O . LEU A 1 114 ? 13.910 -5.089 -18.306 1.00 71.44 114 LEU A O 1
ATOM 849 N N . THR A 1 115 ? 13.248 -5.738 -16.261 1.00 67.12 115 THR A N 1
ATOM 850 C CA . THR A 1 115 ? 14.334 -6.726 -16.087 1.00 67.12 115 THR A CA 1
ATOM 851 C C . THR A 1 115 ? 13.948 -8.146 -16.501 1.00 67.12 115 THR A C 1
ATOM 853 O O . THR A 1 115 ? 14.780 -8.857 -17.059 1.00 67.12 115 THR A O 1
ATOM 856 N N . ALA A 1 116 ? 12.724 -8.597 -16.202 1.00 59.88 116 ALA A N 1
ATOM 857 C CA . ALA A 1 116 ? 12.403 -10.028 -16.259 1.00 59.88 116 ALA A CA 1
ATOM 858 C C . ALA A 1 116 ? 11.078 -10.368 -16.954 1.00 59.88 116 ALA A C 1
ATOM 860 O O . ALA A 1 116 ? 11.010 -11.396 -17.625 1.00 59.88 116 ALA A O 1
ATOM 861 N N . TYR A 1 117 ? 10.032 -9.542 -16.822 1.00 63.47 117 TYR A N 1
ATOM 862 C CA . TYR A 1 117 ? 8.697 -9.897 -17.313 1.00 63.47 117 TYR A CA 1
ATOM 863 C C . TYR A 1 117 ? 7.908 -8.674 -17.788 1.00 63.47 117 TYR A C 1
ATOM 865 O O . TYR A 1 117 ? 7.286 -7.972 -16.992 1.00 63.47 117 TYR A O 1
ATOM 873 N N . ASN A 1 118 ? 7.889 -8.451 -19.103 1.00 68.38 118 ASN A N 1
ATOM 874 C CA . ASN A 1 118 ? 7.108 -7.383 -19.724 1.00 68.38 118 ASN A CA 1
ATOM 875 C C . ASN A 1 118 ? 5.595 -7.644 -19.532 1.00 68.38 118 ASN A C 1
ATOM 877 O O . ASN A 1 118 ? 5.107 -8.726 -19.863 1.00 68.38 118 ASN A O 1
ATOM 881 N N . GLY A 1 119 ? 4.864 -6.689 -18.948 1.00 69.44 119 GLY A N 1
ATOM 882 C CA . GLY A 1 119 ? 3.402 -6.719 -18.795 1.00 69.44 119 GLY A CA 1
ATOM 883 C C . GLY A 1 119 ? 2.819 -7.588 -17.666 1.00 69.44 119 GLY A C 1
ATOM 884 O O . GLY A 1 119 ? 1.656 -7.403 -17.303 1.00 69.44 119 GLY A O 1
ATOM 885 N N . ILE A 1 120 ? 3.585 -8.499 -17.051 1.00 81.00 120 ILE A N 1
ATOM 886 C CA . ILE A 1 120 ? 3.052 -9.397 -15.999 1.00 81.00 120 ILE A CA 1
ATOM 887 C C . ILE A 1 120 ? 2.829 -8.651 -14.679 1.00 81.00 120 ILE A C 1
ATOM 889 O O . ILE A 1 120 ? 1.849 -8.908 -13.974 1.00 81.00 120 ILE A O 1
ATOM 893 N N . ALA A 1 121 ? 3.715 -7.707 -14.349 1.00 79.81 121 ALA A N 1
ATOM 894 C CA . ALA A 1 121 ? 3.641 -6.950 -13.102 1.00 79.81 121 ALA A CA 1
ATOM 895 C C . ALA A 1 121 ? 2.311 -6.186 -12.989 1.00 79.81 121 ALA A C 1
ATOM 897 O O . ALA A 1 121 ? 1.599 -6.317 -11.992 1.00 79.81 121 ALA A O 1
ATOM 898 N N . LEU A 1 122 ? 1.923 -5.472 -14.050 1.00 81.75 122 LEU A N 1
ATOM 899 C CA . LEU A 1 122 ? 0.675 -4.714 -14.091 1.00 81.75 122 LEU A CA 1
ATOM 900 C C . LEU A 1 122 ? -0.556 -5.629 -13.951 1.00 81.75 122 LEU A C 1
ATOM 902 O O . LEU A 1 122 ? -1.472 -5.332 -13.183 1.00 81.75 122 LEU A O 1
ATOM 906 N N . GLN A 1 123 ? -0.567 -6.775 -14.643 1.00 86.19 123 GLN A N 1
ATOM 907 C CA . GLN A 1 123 ? -1.667 -7.740 -14.573 1.00 86.19 123 GLN A CA 1
ATOM 908 C C . GLN A 1 123 ? -1.828 -8.334 -13.166 1.00 86.19 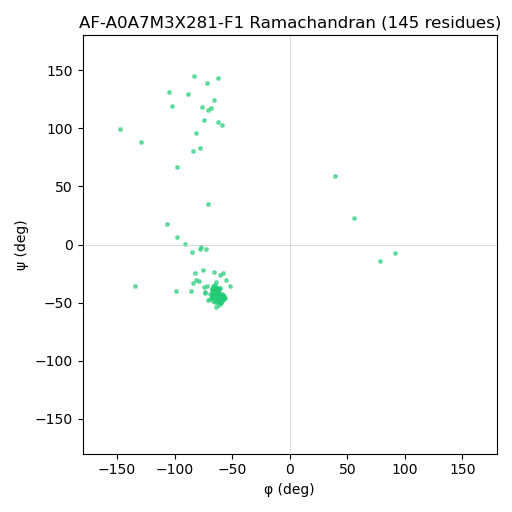123 GLN A C 1
ATOM 910 O O . GLN A 1 123 ? -2.950 -8.448 -12.667 1.00 86.19 123 GLN A O 1
ATOM 915 N N . ALA A 1 124 ? -0.722 -8.683 -12.505 1.00 87.50 124 ALA A N 1
ATOM 916 C CA . ALA A 1 124 ? -0.741 -9.206 -11.142 1.00 87.50 124 ALA A CA 1
ATOM 917 C C . ALA A 1 124 ? -1.283 -8.170 -10.139 1.00 87.50 124 ALA A C 1
ATOM 919 O O . ALA A 1 124 ? -2.109 -8.498 -9.279 1.00 87.50 124 ALA A O 1
ATOM 920 N N . VAL A 1 125 ? -0.883 -6.902 -10.285 1.00 85.81 125 VAL A N 1
ATOM 921 C CA . VAL A 1 125 ? -1.387 -5.800 -9.451 1.00 85.81 125 VAL A CA 1
ATOM 922 C C . VAL A 1 125 ? -2.890 -5.606 -9.656 1.00 85.81 125 VAL A C 1
ATOM 924 O O . VAL A 1 125 ? -3.642 -5.571 -8.683 1.00 85.81 125 VAL A O 1
ATOM 927 N N . PHE A 1 126 ? -3.377 -5.570 -10.899 1.00 88.50 126 PHE A N 1
ATOM 928 C CA . PHE A 1 126 ? -4.820 -5.473 -11.143 1.00 88.50 126 PHE A CA 1
ATOM 929 C C . PHE A 1 126 ? -5.598 -6.680 -10.605 1.00 88.50 126 PHE A C 1
ATOM 931 O O . PHE A 1 126 ? -6.678 -6.499 -10.042 1.00 88.50 126 PHE A O 1
ATOM 938 N N . GLY A 1 127 ? -5.049 -7.894 -10.706 1.00 91.06 127 GLY A N 1
ATOM 939 C CA . GLY A 1 127 ? -5.662 -9.100 -10.146 1.00 91.06 127 GLY A CA 1
ATOM 940 C C . GLY A 1 127 ? -5.823 -9.030 -8.623 1.00 91.06 127 GLY A C 1
ATOM 941 O O . GLY A 1 127 ? -6.913 -9.247 -8.094 1.00 91.06 127 GLY A O 1
ATOM 942 N N . THR A 1 128 ? -4.757 -8.664 -7.910 1.00 91.25 128 THR A N 1
ATOM 943 C CA . THR A 1 128 ? -4.779 -8.509 -6.442 1.00 91.25 128 THR A CA 1
ATOM 944 C C . THR A 1 128 ? -5.723 -7.397 -5.983 1.00 91.25 128 THR A C 1
ATOM 946 O O . THR A 1 128 ? -6.478 -7.578 -5.021 1.00 91.25 128 THR A O 1
ATOM 949 N N . MET A 1 129 ? -5.753 -6.281 -6.712 1.00 90.38 129 MET A N 1
ATOM 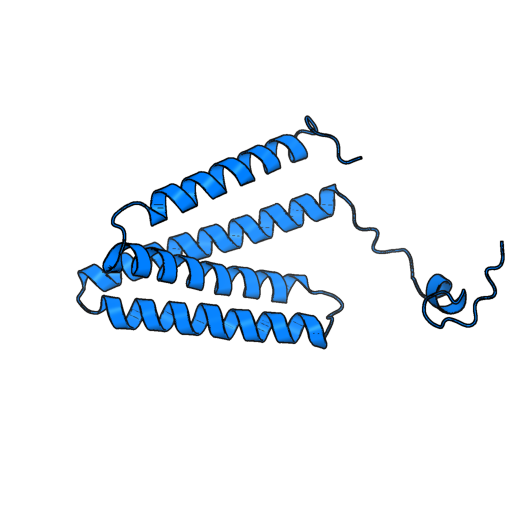950 C CA . MET A 1 129 ? -6.677 -5.176 -6.468 1.00 90.38 129 MET A CA 1
ATOM 951 C C . MET A 1 129 ? -8.134 -5.576 -6.696 1.00 90.38 129 MET A C 1
ATOM 953 O O . MET A 1 129 ? -8.983 -5.266 -5.861 1.00 90.38 129 MET A O 1
ATOM 957 N N . ALA A 1 130 ? -8.433 -6.310 -7.769 1.00 93.12 130 ALA A N 1
ATOM 958 C CA . ALA A 1 130 ? -9.782 -6.781 -8.065 1.00 93.12 130 ALA A CA 1
ATOM 959 C C . ALA A 1 130 ? -10.308 -7.728 -6.977 1.00 93.12 130 ALA A C 1
ATOM 961 O O . ALA A 1 130 ? -11.436 -7.564 -6.506 1.00 93.12 130 ALA A O 1
ATOM 962 N N . ILE A 1 131 ? -9.482 -8.679 -6.528 1.00 94.44 131 ILE A N 1
ATOM 963 C CA . ILE A 1 131 ? -9.851 -9.624 -5.463 1.00 94.44 131 ILE A CA 1
ATOM 964 C C . ILE A 1 131 ? -10.102 -8.873 -4.151 1.00 94.44 131 ILE A C 1
ATOM 966 O O . ILE A 1 131 ? -11.137 -9.065 -3.509 1.00 94.44 131 ILE A O 1
ATOM 970 N N . THR A 1 132 ? -9.188 -7.975 -3.774 1.00 91.56 132 THR A N 1
ATOM 971 C CA . THR A 1 132 ? -9.291 -7.217 -2.521 1.00 91.56 132 THR A CA 1
ATOM 972 C C . THR A 1 132 ? -10.492 -6.276 -2.531 1.00 91.56 132 THR A C 1
ATOM 974 O O . THR A 1 132 ? -11.238 -6.231 -1.555 1.00 91.56 132 THR A O 1
ATOM 977 N N . ALA A 1 133 ? -10.735 -5.571 -3.640 1.00 91.25 133 ALA A N 1
ATOM 978 C CA . ALA A 1 133 ? -11.893 -4.696 -3.797 1.00 91.25 133 ALA A CA 1
ATOM 979 C C . ALA A 1 133 ? -13.210 -5.482 -3.751 1.00 91.25 133 ALA A C 1
ATOM 981 O O . ALA A 1 133 ? -14.145 -5.066 -3.071 1.00 91.25 133 ALA A O 1
ATOM 982 N N . THR A 1 134 ? -13.268 -6.645 -4.409 1.00 93.12 134 THR A N 1
ATOM 983 C CA . THR A 1 134 ? -14.451 -7.519 -4.385 1.00 93.12 134 THR A CA 1
ATOM 984 C C . THR A 1 134 ? -14.776 -7.948 -2.958 1.00 93.12 134 THR A C 1
ATOM 986 O O . THR A 1 134 ? -15.904 -7.765 -2.499 1.00 93.12 134 THR A O 1
ATOM 989 N N . MET A 1 135 ? -13.779 -8.443 -2.219 1.00 91.44 135 MET A N 1
ATOM 990 C CA . MET A 1 135 ? -13.967 -8.826 -0.819 1.00 91.44 135 MET A CA 1
ATOM 991 C C . MET A 1 135 ? -14.355 -7.633 0.051 1.00 91.44 135 MET A C 1
ATOM 993 O O . MET A 1 135 ? -15.284 -7.734 0.851 1.00 91.44 135 MET A O 1
ATOM 997 N N . TYR A 1 136 ? -13.710 -6.481 -0.136 1.00 89.56 136 TYR A N 1
ATOM 998 C CA . TYR A 1 136 ? -14.040 -5.263 0.598 1.00 89.56 136 TYR A CA 1
ATOM 999 C C . TYR A 1 136 ? -15.506 -4.857 0.406 1.00 89.56 136 TYR A C 1
ATOM 1001 O O . TYR A 1 136 ? -16.203 -4.595 1.383 1.00 89.56 136 TYR A O 1
ATOM 1009 N N . VAL A 1 137 ? -16.004 -4.868 -0.834 1.00 89.62 137 VAL A N 1
ATOM 1010 C CA . VAL A 1 137 ? -17.403 -4.545 -1.148 1.00 89.62 137 VAL A CA 1
ATOM 1011 C C . VAL A 1 137 ? -18.363 -5.576 -0.553 1.00 89.62 137 VAL A C 1
ATOM 1013 O O . VAL A 1 137 ? -19.390 -5.194 0.009 1.00 89.62 137 VAL A O 1
ATOM 1016 N N . MET A 1 138 ? -18.044 -6.872 -0.615 1.00 90.12 138 MET A N 1
ATOM 1017 C CA . MET A 1 138 ? -18.874 -7.930 -0.022 1.00 90.12 138 MET A CA 1
ATOM 1018 C C . MET A 1 138 ? -19.002 -7.796 1.504 1.00 90.12 138 MET A C 1
ATOM 1020 O O . MET A 1 138 ? -20.092 -7.992 2.049 1.00 90.12 138 MET A O 1
ATOM 1024 N N . TYR A 1 139 ? -17.922 -7.418 2.193 1.00 86.88 139 TYR A N 1
ATOM 1025 C CA . TYR A 1 139 ? -17.950 -7.145 3.633 1.00 86.88 139 TYR A CA 1
ATOM 1026 C C . TYR A 1 139 ? -18.642 -5.817 3.965 1.00 86.88 139 TYR A C 1
ATOM 1028 O O . TYR A 1 139 ? -19.441 -5.756 4.902 1.00 86.88 139 TYR A O 1
ATOM 1036 N N . ALA A 1 140 ? -18.405 -4.763 3.179 1.00 84.00 140 ALA A N 1
ATOM 1037 C CA . ALA A 1 140 ? -19.038 -3.458 3.373 1.00 84.00 140 ALA A CA 1
ATOM 1038 C C . ALA A 1 140 ? -20.564 -3.514 3.176 1.00 84.00 140 ALA A C 1
ATOM 1040 O O . ALA A 1 140 ? -21.313 -2.921 3.950 1.00 84.00 140 ALA A O 1
ATOM 1041 N N . SER A 1 141 ? -21.031 -4.285 2.190 1.00 86.25 141 SER A N 1
ATOM 1042 C CA . SER A 1 141 ? -22.457 -4.524 1.917 1.00 86.25 141 SER A CA 1
ATOM 1043 C C . SER A 1 141 ? -23.116 -5.523 2.875 1.00 86.25 141 SER A C 1
ATOM 1045 O O . SER A 1 141 ? -24.318 -5.761 2.777 1.00 86.25 141 SER A O 1
ATOM 1047 N N . ARG A 1 142 ? -22.356 -6.104 3.818 1.00 82.38 142 ARG A N 1
ATOM 1048 C CA . ARG A 1 142 ? -22.815 -7.141 4.760 1.00 82.38 142 ARG A CA 1
ATOM 1049 C C . ARG A 1 142 ? -23.428 -8.375 4.081 1.00 82.38 142 ARG A C 1
ATOM 1051 O O . ARG A 1 142 ? -24.182 -9.104 4.729 1.00 82.38 142 ARG A O 1
ATOM 1058 N N . ILE A 1 143 ? -23.087 -8.632 2.813 1.00 83.81 143 ILE A N 1
ATOM 1059 C CA . ILE A 1 143 ? -23.387 -9.908 2.144 1.00 83.81 143 ILE A CA 1
ATOM 1060 C C . ILE A 1 143 ? -22.676 -11.029 2.905 1.00 83.81 143 ILE A C 1
ATOM 1062 O O . ILE A 1 143 ? -23.275 -12.056 3.214 1.00 83.81 143 ILE A O 1
ATOM 1066 N N . ILE A 1 144 ? -21.417 -10.783 3.277 1.00 80.19 144 ILE A N 1
ATOM 1067 C CA . ILE A 1 144 ? -20.641 -11.644 4.166 1.00 80.19 144 ILE A CA 1
ATOM 1068 C C . ILE A 1 144 ? -20.622 -10.990 5.547 1.00 80.19 144 ILE A C 1
ATOM 1070 O O . ILE A 1 144 ? -20.163 -9.857 5.711 1.00 80.19 144 ILE A O 1
ATOM 1074 N N . ARG A 1 145 ? -21.163 -11.692 6.546 1.00 74.50 145 ARG A N 1
ATOM 1075 C CA . ARG A 1 145 ? -21.192 -11.214 7.930 1.00 74.50 145 ARG A CA 1
ATOM 1076 C C . ARG A 1 145 ? -19.912 -11.647 8.648 1.00 74.50 145 ARG A C 1
ATOM 1078 O O . ARG A 1 145 ? -19.596 -12.834 8.613 1.00 74.50 145 ARG A O 1
ATOM 1085 N N . PRO A 1 146 ? -19.204 -10.726 9.319 1.00 66.81 146 PRO A N 1
ATOM 1086 C CA . PRO A 1 146 ? -18.156 -11.103 10.251 1.00 66.81 146 PRO A CA 1
ATOM 1087 C C . PRO A 1 146 ? -18.820 -11.775 11.456 1.00 66.81 146 PRO A C 1
ATOM 1089 O O . PRO A 1 146 ? -19.668 -11.163 12.108 1.00 66.81 146 PRO A O 1
ATOM 1092 N N . THR A 1 147 ? -18.498 -13.048 11.675 1.00 61.88 147 THR A N 1
ATOM 1093 C CA . THR A 1 147 ? -18.900 -13.827 12.856 1.00 61.88 147 THR A CA 1
ATOM 1094 C C . THR A 1 147 ? -18.101 -13.430 14.083 1.00 61.88 147 THR A C 1
ATOM 1096 O O . THR A 1 147 ? -16.881 -13.202 13.910 1.00 61.88 147 THR A O 1
#

Foldseek 3Di:
DQPPDPPPCPHVVVVVPPPPPDDDDPVNVLVLCVVLVVLLQVLLVVLLVVLVVCVVVVNSVVSLCVLLCQLVVVLVVLVVCCVPVVDPDCSVSSSVSSNSVSSNLNSVLVVCCVPPNPPPSVVVVVVVVVVVVVVSVCVVVVVPPDD

Secondary structure (DSSP, 8-state):
-----S-TTTSHHHHHT--TT----HHHHHHHHHHHHHHHHHHHHHHHHHHHHHHHTT-HHHHHHHHHHHHHHHHHHHHHHHHHH--S--HHHHHHHHHHHHHHHHHHHHHHHHHT-TTHHHHHHHHHHHHHHHHHHHHHTTSSPP-

Mean predicted aligned error: 9.65 Å

Sequence (147 aa):
MEIRSSNPVLNQKFWSNLTGTERMTVEGSMRKIGFLLSLTVLSALVSAVLCMNAVNNGDGGLYISAFMGIGFLGGFIVALCIMFIRPKNPAALMSLYALLEGTALGAMSLMLELTAYNGIALQAVFGTMAITATMYVMYASRIIRPT

Solvent-accessible surface area (backbone atoms only — not comparable to full-atom values): 7988 Å² total; per-residue (Å²): 133,88,63,89,47,94,46,76,82,63,18,60,71,48,62,71,67,55,72,82,77,82,70,86,44,70,69,60,48,52,54,50,50,54,51,46,52,52,44,19,51,53,30,16,52,52,33,32,55,53,38,54,54,33,43,76,70,74,50,27,71,60,51,30,51,49,39,29,49,51,8,50,54,49,23,50,52,49,51,52,50,50,71,74,65,61,60,96,71,51,66,68,60,51,50,52,32,27,36,25,43,12,23,18,51,16,22,47,41,52,52,44,33,75,73,80,38,75,68,51,47,63,51,53,51,52,51,54,49,52,54,52,51,52,53,50,51,38,47,73,70,53,77,48,70,89,127